Protein AF-A0A6A4ZMN3-F1 (afdb_monomer_lite)

InterPro domains:
  IPR001148 Alpha carbonic anhydrase domain [PF00194] (19-110)
  IPR001148 Alpha carbonic anhydrase domain [PS51144] (1-117)
  IPR018338 Carbonic anhydrase, alpha-class, conserved site [PS00162] (89-105)
  IPR023561 Carbonic anhydrase, alpha-class [PTHR18952] (21-117)
  IPR036398 Alpha carbonic anhydrase domain superfamily [G3DSA:3.10.200.10] (13-117)
  IPR036398 Alpha carbonic anhydrase domain superfamily [SSF51069] (21-117)

Foldseek 3Di:
DDDDDDDDDPPPPPPPPDDPPDDDDEEAEPPDDDDDQPQDWDFFDDDADWDWDDDPPWIKIAGDCPQRGWIDGNNFTWHFGIKTKDAFDRYHYNPDTHRIDMWGWTAGPVRDIDIDD

Sequence (117 aa):
MKCLAIFATAVVAVISGAELKSQSPIDLSSSVKPIVNAGNFSVAVSADKGVVLHDDHTIKTTWAAGPNSHLTLNGRTYNSIQFHPHVPSEHTIDGKKYPFEVHFVHADKDKNLAVVG

pLDDT: mean 85.66, std 17.47, range [36.56, 98.19]

Secondary structure (DSSP, 8-state):
---------------TT---SS-S--EE-TTS-PPP--S--EEE-----EEEEE-SS-EEEEE--GGGSEEEETTEEEEEEEEEEESS-SSEETTEEPS-EEEEEEE-TT--EEEE-

Organism: NCBI:txid120398

Structure (mmCIF, N/CA/C/O backbone):
data_AF-A0A6A4ZMN3-F1
#
_entry.id   AF-A0A6A4ZMN3-F1
#
loop_
_atom_site.group_PDB
_atom_site.id
_atom_site.type_symbol
_atom_site.label_atom_id
_atom_site.label_alt_id
_atom_site.label_comp_id
_atom_site.label_asym_id
_atom_site.label_entity_id
_atom_site.label_seq_id
_atom_site.pdbx_PDB_ins_code
_atom_site.Cartn_x
_atom_site.Cartn_y
_atom_site.Cartn_z
_atom_site.oc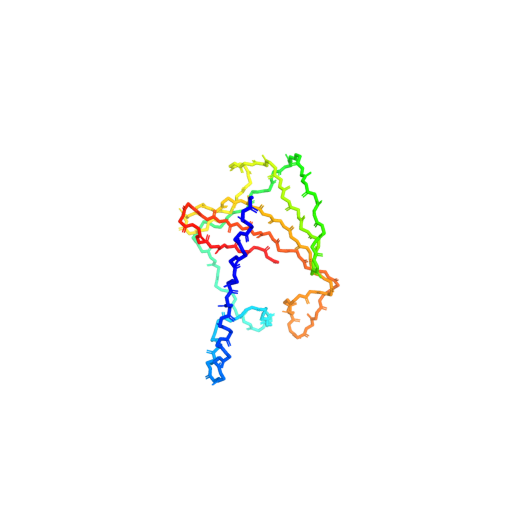cupancy
_atom_site.B_iso_or_equiv
_atom_site.auth_seq_id
_atom_site.auth_comp_id
_atom_site.auth_asym_id
_atom_site.auth_atom_id
_atom_site.pdbx_PDB_model_num
ATOM 1 N N . MET A 1 1 ? -16.995 -0.623 -48.800 1.00 41.59 1 MET A N 1
ATOM 2 C CA . MET A 1 1 ? -16.270 -0.893 -47.538 1.00 41.59 1 MET A CA 1
ATOM 3 C C . MET A 1 1 ? -17.285 -1.433 -46.540 1.00 41.59 1 MET A C 1
ATOM 5 O O . MET A 1 1 ? -18.228 -0.719 -46.232 1.00 41.59 1 MET A O 1
ATOM 9 N N . LYS A 1 2 ? -17.197 -2.711 -46.152 1.00 37.31 2 LYS A N 1
ATOM 10 C CA . LYS A 1 2 ? -18.126 -3.338 -45.195 1.00 37.31 2 LYS A CA 1
ATOM 11 C C . LYS A 1 2 ? -17.535 -3.194 -43.792 1.00 37.31 2 LYS A C 1
ATOM 13 O O . LYS A 1 2 ? -16.438 -3.685 -43.555 1.00 37.31 2 LYS A O 1
ATOM 18 N N . CYS A 1 3 ? -18.243 -2.497 -42.908 1.00 39.44 3 CYS A N 1
ATOM 19 C CA . CYS A 1 3 ? -17.883 -2.368 -41.501 1.00 39.44 3 CYS A CA 1
ATOM 20 C C . CYS A 1 3 ? -18.366 -3.632 -40.775 1.00 39.44 3 CYS A C 1
ATOM 22 O O . CYS A 1 3 ? -19.564 -3.914 -40.766 1.00 39.44 3 CYS A O 1
ATOM 24 N N . LEU A 1 4 ? -17.438 -4.429 -40.250 1.00 36.56 4 LEU A N 1
ATOM 25 C CA . LEU A 1 4 ? -17.737 -5.649 -39.507 1.00 36.56 4 LEU A CA 1
ATOM 26 C C . LEU A 1 4 ? -17.874 -5.280 -38.024 1.00 36.56 4 LEU A C 1
ATOM 28 O O . LEU A 1 4 ? -16.876 -5.021 -37.358 1.00 36.56 4 LEU A O 1
ATOM 32 N N . ALA A 1 5 ? -19.104 -5.220 -37.517 1.00 43.22 5 ALA A N 1
ATOM 33 C CA . ALA A 1 5 ? -19.357 -5.067 -36.089 1.00 43.22 5 ALA A CA 1
ATOM 34 C C . ALA A 1 5 ? -19.240 -6.441 -35.414 1.00 43.22 5 ALA A C 1
ATOM 36 O O . ALA A 1 5 ? -20.056 -7.330 -35.656 1.00 43.22 5 ALA A O 1
ATOM 37 N N . ILE A 1 6 ? -18.209 -6.623 -34.591 1.00 44.00 6 ILE A N 1
ATOM 38 C CA . ILE A 1 6 ? -18.061 -7.798 -33.729 1.00 44.00 6 ILE A CA 1
ATOM 39 C C . ILE A 1 6 ? -18.816 -7.497 -32.434 1.00 44.00 6 ILE A C 1
ATOM 41 O O . ILE A 1 6 ? -18.369 -6.694 -31.620 1.00 44.00 6 ILE A O 1
ATOM 45 N N . PHE A 1 7 ? -19.973 -8.129 -32.247 1.00 42.25 7 PHE A N 1
ATOM 46 C CA . PHE A 1 7 ? -20.661 -8.135 -30.960 1.00 42.25 7 PHE A CA 1
ATOM 47 C C . PHE A 1 7 ? -20.014 -9.202 -30.074 1.00 42.25 7 PHE A C 1
ATOM 49 O O . PHE A 1 7 ? -20.229 -10.395 -30.272 1.00 42.25 7 PHE A O 1
ATOM 56 N N . ALA A 1 8 ? -19.199 -8.780 -29.109 1.00 39.62 8 ALA A N 1
ATOM 57 C CA . ALA A 1 8 ? -18.755 -9.656 -28.034 1.00 39.62 8 ALA A CA 1
ATOM 58 C C . ALA A 1 8 ? -19.882 -9.752 -26.999 1.00 39.62 8 ALA A C 1
ATOM 60 O O . ALA A 1 8 ? -20.108 -8.833 -26.213 1.00 39.62 8 ALA A O 1
ATOM 61 N N . THR A 1 9 ? -20.633 -10.850 -27.022 1.00 43.78 9 THR A N 1
ATOM 62 C CA . THR A 1 9 ? -21.616 -11.152 -25.980 1.00 43.78 9 THR A CA 1
ATOM 63 C C . THR A 1 9 ? -20.862 -11.586 -24.723 1.00 43.78 9 THR A C 1
ATOM 65 O O . THR A 1 9 ? -20.361 -12.706 -24.650 1.00 43.78 9 THR A O 1
ATOM 68 N N . ALA A 1 10 ? -20.747 -10.700 -23.733 1.00 44.91 10 ALA A N 1
ATOM 69 C CA . ALA A 1 10 ? -20.268 -11.076 -22.409 1.00 44.91 10 ALA A CA 1
ATOM 70 C C . ALA A 1 10 ? -21.380 -11.858 -21.698 1.00 44.91 10 ALA A C 1
ATOM 72 O O . ALA A 1 10 ? -22.394 -11.294 -21.288 1.00 44.91 10 ALA A O 1
ATOM 73 N N . VAL A 1 11 ? -21.213 -13.174 -21.582 1.00 44.06 11 VAL A N 1
ATOM 74 C CA . VAL A 1 11 ? -22.065 -13.995 -20.718 1.00 44.06 11 VAL A CA 1
ATOM 75 C C . VAL A 1 11 ? -21.652 -13.703 -19.277 1.00 44.06 11 VAL A C 1
ATOM 77 O O . VAL A 1 11 ? -20.652 -14.226 -18.791 1.00 44.06 11 VAL A O 1
ATOM 80 N N . VAL A 1 12 ? -22.402 -12.839 -18.594 1.00 51.38 12 VAL A N 1
ATOM 81 C CA . VAL A 1 12 ? -22.282 -12.666 -17.142 1.00 51.38 12 VAL A CA 1
ATOM 82 C C . VAL A 1 12 ? -22.992 -13.850 -16.494 1.00 51.38 12 VAL A C 1
ATOM 84 O O . VAL A 1 12 ? -24.211 -13.858 -16.338 1.00 51.38 12 VAL A O 1
ATOM 87 N N . ALA A 1 13 ? -22.235 -14.891 -16.155 1.00 51.72 13 ALA A N 1
ATOM 88 C CA . ALA A 1 13 ? -22.735 -15.947 -15.289 1.00 51.72 13 ALA A CA 1
ATOM 89 C C . ALA A 1 13 ? -22.779 -15.402 -13.855 1.00 51.72 13 ALA A C 1
ATOM 91 O O . ALA A 1 13 ? -21.754 -15.310 -13.181 1.00 51.72 13 ALA A O 1
ATOM 92 N N . VAL A 1 14 ? -23.968 -15.018 -13.388 1.00 53.72 14 VAL A N 1
ATOM 93 C CA . VAL A 1 14 ? -24.205 -14.763 -11.964 1.00 53.72 14 VAL A CA 1
ATOM 94 C C . VAL A 1 14 ? -24.220 -16.123 -11.271 1.00 53.72 14 VAL A C 1
ATOM 96 O O . VAL A 1 14 ? -25.230 -16.824 -11.273 1.00 53.72 14 VAL A O 1
ATOM 99 N N . ILE A 1 15 ? -23.077 -16.535 -10.723 1.00 57.00 15 ILE A N 1
ATOM 100 C CA . ILE A 1 15 ? -22.989 -17.736 -9.890 1.00 57.00 15 ILE A CA 1
ATOM 101 C C . ILE A 1 15 ? -23.584 -17.376 -8.525 1.00 57.00 15 ILE A C 1
ATOM 103 O O . ILE A 1 15 ? -22.883 -16.932 -7.618 1.00 57.00 15 ILE A O 1
ATOM 107 N N . SER A 1 16 ? -24.900 -17.522 -8.378 1.00 57.62 16 SER A N 1
ATOM 108 C CA . SER A 1 16 ? -25.555 -17.412 -7.076 1.00 57.62 16 SER A CA 1
ATOM 109 C C . SER A 1 16 ? -25.127 -18.600 -6.206 1.00 57.62 16 SER A C 1
ATOM 111 O O . SER A 1 16 ? -25.514 -19.733 -6.489 1.00 57.62 16 SER A O 1
ATOM 113 N N . GLY A 1 17 ? -24.326 -18.352 -5.166 1.00 59.69 17 GLY A N 1
ATOM 114 C CA . GLY A 1 17 ? -24.023 -19.345 -4.124 1.00 59.69 17 GLY A CA 1
ATOM 115 C C . GLY A 1 17 ? -22.554 -19.740 -3.943 1.00 59.69 17 GLY A C 1
ATOM 116 O O . GLY A 1 17 ? -22.272 -20.585 -3.098 1.00 59.69 17 GLY A O 1
ATOM 117 N N . ALA A 1 18 ? -21.607 -19.150 -4.678 1.00 64.44 18 ALA A N 1
ATOM 118 C CA . ALA A 1 18 ? -20.189 -19.319 -4.360 1.00 64.44 18 ALA A CA 1
ATOM 119 C C . ALA A 1 18 ? -19.772 -18.317 -3.268 1.00 64.44 18 ALA A C 1
ATOM 121 O O . ALA A 1 18 ? -19.611 -17.130 -3.540 1.00 64.44 18 ALA A O 1
ATOM 122 N N . GLU A 1 19 ? -19.589 -18.784 -2.031 1.00 71.12 19 GLU A N 1
ATOM 123 C CA . GLU A 1 19 ? -18.920 -17.991 -0.995 1.00 71.12 19 GLU A CA 1
ATOM 124 C C . GLU A 1 19 ? -17.441 -17.813 -1.361 1.00 71.12 19 GLU A C 1
ATOM 126 O O . GLU A 1 19 ? -16.653 -18.765 -1.348 1.00 71.12 19 GLU A O 1
ATOM 131 N N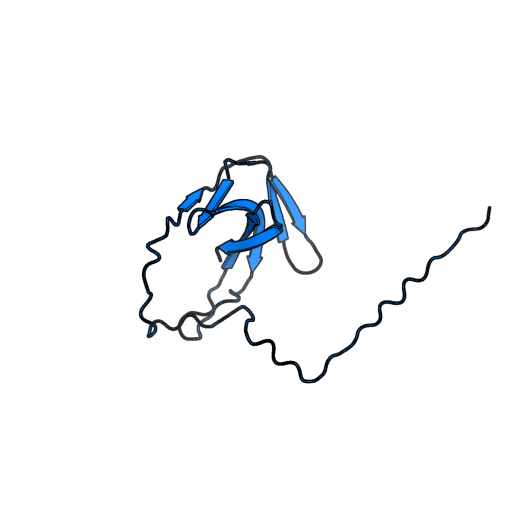 . LEU A 1 20 ? -17.046 -16.582 -1.678 1.00 82.75 20 LEU A N 1
ATOM 132 C CA . LEU A 1 20 ? -15.643 -16.222 -1.842 1.00 82.75 20 LEU A CA 1
ATOM 133 C C . LEU A 1 20 ? -15.007 -16.103 -0.449 1.00 82.75 20 LEU A C 1
ATOM 135 O O . LEU A 1 20 ? -15.168 -15.103 0.241 1.00 82.75 20 LEU A O 1
ATOM 139 N N . LYS A 1 21 ? -14.285 -17.144 -0.019 1.00 88.62 21 LYS A N 1
ATOM 140 C CA . LYS A 1 21 ? -13.736 -17.264 1.351 1.00 88.62 21 LYS A CA 1
ATOM 141 C C . LYS A 1 21 ? -12.538 -16.359 1.659 1.00 88.62 21 LYS A C 1
ATOM 143 O O . LYS A 1 21 ? -12.029 -16.370 2.776 1.00 88.62 21 LYS A O 1
ATOM 148 N N . SER A 1 22 ? -12.041 -15.625 0.671 1.00 92.06 22 SER A N 1
ATOM 149 C CA . SER A 1 22 ? -10.818 -14.825 0.783 1.00 92.06 22 SER A CA 1
ATOM 150 C C . SER A 1 22 ? -11.010 -13.510 0.045 1.00 92.06 22 SER A C 1
ATOM 152 O O . SER A 1 22 ? -10.444 -13.288 -1.022 1.00 92.06 22 SER A O 1
ATOM 154 N N . GLN A 1 23 ? -11.912 -12.685 0.567 1.00 95.19 23 GLN A N 1
ATOM 155 C CA . GLN A 1 23 ? -12.164 -11.338 0.068 1.00 95.19 23 GLN A CA 1
ATOM 156 C C . GLN A 1 23 ? -11.519 -10.304 0.985 1.00 95.19 23 GLN A C 1
ATOM 158 O O . GLN A 1 23 ? -11.362 -10.530 2.184 1.00 95.19 23 GLN A O 1
ATOM 163 N N . SER A 1 24 ? -11.176 -9.173 0.384 1.00 95.69 24 SER A N 1
ATOM 164 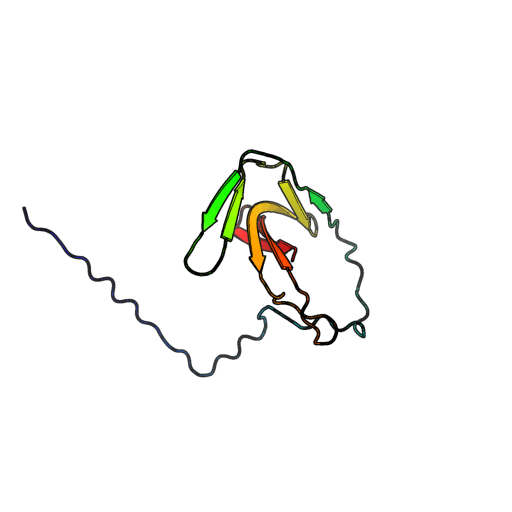C CA . SER A 1 24 ? -10.826 -7.929 1.060 1.00 95.69 24 SER A CA 1
ATOM 165 C C . SER A 1 24 ? -11.918 -6.892 0.757 1.00 95.69 24 SER A C 1
ATOM 167 O O . SER A 1 24 ? -12.610 -7.045 -0.255 1.00 95.69 24 SER A O 1
ATOM 169 N N . PRO A 1 25 ? -12.077 -5.847 1.589 1.00 96.88 25 PRO A N 1
ATOM 170 C CA . PRO A 1 25 ? -11.356 -5.587 2.842 1.00 96.88 25 PRO A CA 1
ATOM 171 C C . PRO A 1 25 ? -11.775 -6.516 3.994 1.00 96.88 25 PRO A C 1
ATOM 173 O O . PRO A 1 25 ? -12.757 -7.250 3.895 1.00 96.88 25 PRO A O 1
ATOM 176 N N . ILE A 1 26 ? -11.028 -6.465 5.098 1.00 95.94 26 ILE A N 1
ATOM 177 C CA . ILE A 1 26 ? -11.339 -7.161 6.357 1.00 95.94 26 ILE A CA 1
ATOM 178 C C . ILE A 1 26 ? -11.293 -6.204 7.555 1.00 95.94 26 ILE A C 1
ATOM 180 O O . ILE A 1 26 ? -10.730 -5.111 7.471 1.00 95.94 26 ILE A O 1
ATOM 184 N N . ASP A 1 27 ? -11.839 -6.652 8.687 1.00 96.25 27 ASP A N 1
ATOM 185 C CA . ASP A 1 27 ? -11.608 -6.007 9.977 1.00 96.25 27 ASP A CA 1
ATOM 186 C C . ASP A 1 27 ? -10.309 -6.510 10.619 1.00 96.25 27 ASP A C 1
ATOM 188 O O . ASP A 1 27 ? -10.116 -7.711 10.834 1.00 96.25 27 ASP A O 1
ATOM 192 N N . LEU A 1 28 ? -9.416 -5.580 10.937 1.00 94.62 28 LEU A N 1
ATOM 193 C CA . LEU A 1 28 ? -8.156 -5.827 11.623 1.00 94.62 28 LEU A CA 1
ATOM 194 C C . LEU A 1 28 ? -8.378 -5.683 13.128 1.00 94.62 28 LEU A C 1
ATOM 196 O O . LEU A 1 28 ? -8.132 -4.635 13.722 1.00 94.62 28 LEU A O 1
ATOM 200 N N . SER A 1 29 ? -8.865 -6.755 13.745 1.00 93.31 29 SER A N 1
ATOM 201 C CA . SER A 1 29 ? -9.116 -6.779 15.186 1.00 93.31 29 SER A CA 1
ATOM 202 C C . SER A 1 29 ? -7.806 -6.687 15.983 1.00 93.31 29 SER A C 1
ATOM 204 O O . SER A 1 29 ? -6.935 -7.556 15.863 1.00 93.31 29 SER A O 1
ATOM 206 N N . SER A 1 30 ? -7.713 -5.722 16.897 1.00 89.94 30 SER A N 1
ATOM 207 C CA . SER A 1 30 ? -6.578 -5.535 17.814 1.00 89.94 30 SER A CA 1
ATOM 208 C C . SER A 1 30 ? -6.387 -6.691 18.804 1.00 89.94 30 SER A C 1
ATOM 210 O O . SER A 1 30 ? -5.315 -6.839 19.394 1.00 89.94 30 SER A O 1
ATOM 212 N N . SER A 1 31 ? -7.397 -7.554 18.961 1.00 91.38 31 SER A N 1
ATOM 213 C CA . SER A 1 31 ? -7.303 -8.773 19.774 1.00 91.38 31 SER A CA 1
ATOM 214 C C . SER A 1 31 ? -6.473 -9.888 19.119 1.00 91.38 31 SER A C 1
ATOM 216 O O . SER A 1 31 ? -6.012 -10.805 19.809 1.00 91.38 31 SER A O 1
ATOM 218 N N . VAL A 1 32 ? -6.246 -9.817 17.800 1.00 88.94 32 VAL A N 1
ATOM 219 C CA . VAL A 1 32 ? -5.418 -10.792 17.085 1.00 88.94 32 VAL A CA 1
ATOM 220 C C . VAL A 1 32 ? -3.959 -10.534 17.439 1.00 88.94 32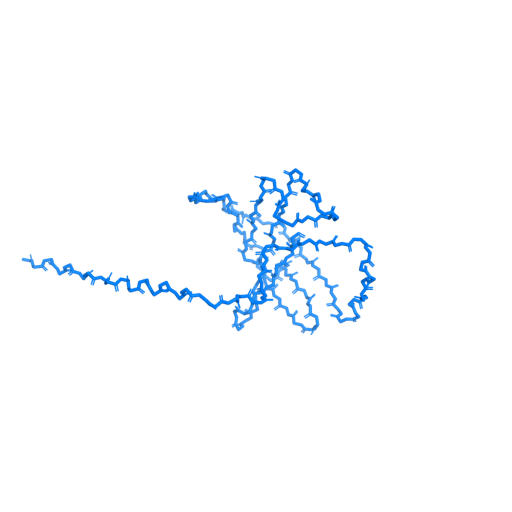 VAL A C 1
ATOM 222 O O . VAL A 1 32 ? -3.454 -9.429 17.276 1.00 88.94 32 VAL A O 1
ATOM 225 N N . LYS A 1 33 ? -3.255 -11.569 17.905 1.00 89.44 33 LYS A N 1
ATOM 226 C CA . LYS A 1 33 ? -1.808 -11.495 18.135 1.00 89.44 33 LYS A CA 1
ATOM 227 C C . LYS A 1 33 ? -1.088 -11.635 16.790 1.00 89.44 33 LYS A C 1
ATOM 229 O O . LYS A 1 33 ? -1.101 -12.737 16.236 1.00 89.44 33 LYS A O 1
ATOM 234 N N . PRO A 1 34 ? -0.466 -10.570 16.254 1.00 85.88 34 PRO A N 1
ATOM 235 C CA . PRO A 1 34 ? 0.238 -10.668 14.988 1.00 85.88 34 PRO A CA 1
ATOM 236 C C . PRO A 1 34 ? 1.446 -11.594 15.134 1.00 85.88 34 PRO A C 1
ATOM 238 O O . PRO A 1 34 ? 2.202 -11.515 16.104 1.00 85.88 34 PRO A O 1
ATOM 241 N N . ILE A 1 35 ? 1.639 -12.463 14.145 1.00 87.25 35 ILE A N 1
ATOM 242 C CA . ILE A 1 35 ? 2.881 -13.215 13.991 1.00 87.25 35 ILE A CA 1
ATOM 243 C C . ILE A 1 35 ? 3.808 -12.339 13.158 1.00 87.25 35 ILE A C 1
ATOM 245 O O . ILE A 1 35 ? 3.478 -11.981 12.027 1.00 87.25 35 ILE A O 1
ATOM 249 N N . VAL A 1 36 ? 4.956 -11.973 13.725 1.00 84.38 36 VAL A N 1
ATOM 250 C CA . VAL A 1 36 ? 5.952 -11.172 13.010 1.00 84.38 36 VAL A CA 1
ATOM 251 C C . VAL A 1 36 ? 6.402 -11.940 11.774 1.00 84.38 36 VAL A C 1
ATOM 253 O O . VAL A 1 36 ? 6.829 -13.093 11.868 1.00 84.38 36 VAL A O 1
ATOM 256 N N . ASN A 1 37 ? 6.330 -11.292 10.613 1.00 81.75 37 ASN A N 1
ATOM 257 C CA . ASN A 1 37 ? 6.896 -11.864 9.408 1.00 81.75 37 ASN A CA 1
ATOM 258 C C . ASN A 1 37 ? 8.432 -11.837 9.500 1.00 81.75 37 ASN A C 1
ATOM 260 O O . ASN A 1 37 ? 9.051 -10.788 9.340 1.00 81.75 37 ASN A O 1
ATOM 264 N N . ALA A 1 38 ? 9.042 -12.998 9.742 1.00 82.62 38 ALA A N 1
ATOM 265 C CA . ALA A 1 38 ? 10.496 -13.170 9.737 1.00 82.62 38 ALA A CA 1
ATOM 266 C C . ALA A 1 38 ? 11.095 -13.247 8.315 1.00 82.62 38 ALA A C 1
ATOM 268 O O . ALA A 1 38 ? 12.313 -13.273 8.151 1.00 82.62 38 ALA A O 1
ATOM 269 N N . GLY A 1 39 ? 10.256 -13.305 7.279 1.00 69.12 39 GLY A N 1
ATOM 270 C CA . GLY A 1 39 ? 10.643 -13.503 5.886 1.00 69.12 39 GLY A CA 1
ATOM 271 C C . GLY A 1 39 ? 10.916 -12.212 5.117 1.00 69.12 39 GLY A C 1
ATOM 272 O O . GLY A 1 39 ? 10.269 -11.975 4.106 1.00 69.12 39 GLY A O 1
ATOM 273 N N . ASN A 1 40 ? 11.899 -11.407 5.531 1.00 82.88 40 ASN A N 1
ATOM 274 C CA . ASN A 1 40 ? 12.417 -10.269 4.748 1.00 82.88 40 ASN A CA 1
ATOM 275 C C . ASN A 1 40 ? 11.317 -9.392 4.114 1.00 82.88 40 ASN A C 1
ATOM 277 O O . ASN A 1 40 ? 11.148 -9.384 2.894 1.00 82.88 40 ASN A O 1
ATOM 281 N N . PHE A 1 41 ? 10.563 -8.674 4.947 1.00 92.69 41 PHE A N 1
ATOM 282 C CA . PHE A 1 41 ? 9.636 -7.643 4.487 1.00 92.69 41 PHE A CA 1
ATOM 283 C C . PHE A 1 41 ? 10.361 -6.299 4.351 1.00 92.69 41 PHE A C 1
ATOM 285 O O . PHE A 1 41 ? 10.940 -5.808 5.321 1.00 92.69 41 PHE A O 1
ATOM 292 N N . SER A 1 42 ? 10.306 -5.680 3.174 1.00 93.88 42 SER A N 1
ATOM 293 C CA . SER A 1 42 ? 10.721 -4.288 2.981 1.00 93.88 42 SER A CA 1
ATOM 294 C C . SER A 1 42 ? 9.943 -3.639 1.844 1.00 93.88 42 SER A C 1
ATOM 296 O O . SER A 1 42 ? 9.598 -4.291 0.863 1.00 93.88 42 SER A O 1
ATOM 298 N N . VAL A 1 43 ? 9.675 -2.342 1.966 1.00 94.81 43 VAL A N 1
ATOM 299 C CA . VAL A 1 43 ? 9.008 -1.555 0.925 1.00 94.81 43 VAL A CA 1
ATOM 300 C C . VAL A 1 43 ? 9.907 -0.381 0.570 1.00 94.81 43 VAL A C 1
ATOM 302 O O . VAL A 1 43 ? 10.283 0.402 1.442 1.00 94.81 43 VAL A O 1
ATOM 305 N N . ALA A 1 44 ? 10.247 -0.261 -0.708 1.00 95.44 44 ALA A N 1
ATOM 306 C CA . ALA A 1 44 ? 10.940 0.882 -1.274 1.00 95.44 44 ALA A CA 1
ATOM 307 C C . ALA A 1 44 ? 9.957 1.692 -2.128 1.00 95.44 44 ALA A C 1
ATOM 309 O O . ALA A 1 44 ? 9.372 1.184 -3.088 1.00 95.44 44 ALA A O 1
ATOM 3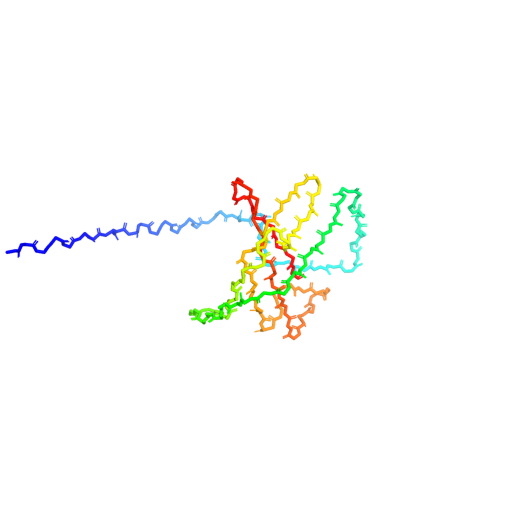10 N N . VAL A 1 45 ? 9.791 2.973 -1.800 1.00 92.75 45 VAL A N 1
ATOM 311 C CA . VAL A 1 45 ? 9.008 3.920 -2.603 1.00 92.75 45 VAL A CA 1
ATOM 312 C C . VAL A 1 45 ? 9.945 5.007 -3.098 1.00 92.75 45 VAL A C 1
ATOM 314 O O . VAL A 1 45 ? 10.494 5.769 -2.308 1.00 92.75 45 VAL A O 1
ATOM 317 N N . SER A 1 46 ? 10.141 5.056 -4.413 1.00 92.69 46 SER A N 1
ATOM 318 C CA . SER A 1 46 ? 11.004 6.044 -5.060 1.00 92.69 46 SER A CA 1
ATOM 319 C C . SER A 1 46 ? 10.173 7.110 -5.764 1.00 92.69 46 SER A C 1
ATOM 321 O O . SER A 1 46 ? 9.137 6.805 -6.359 1.00 92.69 46 SER A O 1
ATOM 323 N N . ALA A 1 47 ? 10.641 8.356 -5.699 1.00 91.81 47 ALA A N 1
ATOM 324 C CA . ALA A 1 47 ? 10.026 9.482 -6.387 1.00 91.81 47 ALA A CA 1
ATOM 325 C C . ALA A 1 47 ? 10.415 9.483 -7.871 1.00 91.81 47 ALA A C 1
ATOM 327 O O . ALA A 1 47 ? 11.592 9.375 -8.206 1.00 91.81 47 ALA A O 1
ATOM 328 N N . ASP A 1 48 ? 9.425 9.644 -8.745 1.00 92.38 48 ASP A N 1
ATOM 329 C CA . ASP A 1 48 ? 9.621 9.818 -10.184 1.00 92.38 48 ASP A CA 1
ATOM 330 C C . ASP A 1 48 ? 8.408 10.545 -10.790 1.00 92.38 48 ASP A C 1
ATOM 332 O O . ASP A 1 48 ? 7.425 10.835 -10.101 1.00 92.38 48 ASP A O 1
ATOM 336 N N . LYS A 1 49 ? 8.455 10.831 -12.090 1.00 93.38 49 LYS A N 1
ATOM 337 C CA . LYS A 1 49 ? 7.332 11.359 -12.859 1.00 93.38 49 LYS A CA 1
ATOM 338 C C . LYS A 1 49 ? 6.169 10.370 -12.816 1.00 93.38 49 LYS A C 1
ATOM 340 O O . LYS A 1 49 ? 6.322 9.187 -13.130 1.00 93.38 49 LYS A O 1
ATOM 345 N N . GLY A 1 50 ? 5.002 10.888 -12.452 1.00 92.81 50 GLY A N 1
ATOM 346 C CA . GLY A 1 50 ? 3.753 10.144 -12.386 1.00 92.81 50 GLY A CA 1
ATOM 347 C C . GLY A 1 50 ? 2.710 10.670 -13.361 1.00 92.81 50 GLY A C 1
ATOM 348 O O . GLY A 1 50 ? 2.732 11.837 -13.752 1.00 92.81 50 GLY A O 1
ATOM 349 N N . VAL A 1 51 ? 1.780 9.796 -13.723 1.00 94.75 51 VAL A N 1
ATOM 350 C CA . VAL A 1 51 ? 0.534 10.139 -14.406 1.00 94.75 51 VAL A CA 1
ATOM 351 C C . VAL A 1 51 ? -0.600 9.849 -13.439 1.00 94.75 51 VAL A C 1
ATOM 353 O O . VAL A 1 51 ? -0.707 8.735 -12.926 1.00 94.75 51 VAL A O 1
ATOM 356 N N . VAL A 1 52 ? -1.432 10.860 -13.204 1.00 95.69 52 VAL A N 1
ATOM 357 C CA . VAL A 1 52 ? -2.660 10.740 -12.420 1.00 95.69 52 VAL A CA 1
ATOM 358 C C . VAL A 1 52 ? -3.818 10.562 -13.389 1.00 95.69 52 VAL A C 1
ATOM 360 O O . VAL A 1 52 ? -3.994 11.360 -14.310 1.00 95.69 52 VAL A O 1
ATOM 363 N N . LEU A 1 53 ? -4.596 9.509 -13.185 1.00 94.44 53 LEU A N 1
ATOM 364 C CA . LEU A 1 53 ? -5.779 9.178 -13.962 1.00 94.44 53 LEU A CA 1
ATOM 365 C C . LEU A 1 53 ? -6.974 9.129 -13.019 1.00 94.44 53 LEU A C 1
ATOM 367 O O . LEU A 1 53 ? -6.889 8.551 -11.941 1.00 94.44 53 LEU A O 1
ATOM 371 N N . HIS A 1 54 ? -8.086 9.713 -13.438 1.00 93.19 54 HIS A N 1
ATOM 372 C CA . HIS A 1 54 ? -9.375 9.510 -12.794 1.00 93.19 54 HIS A CA 1
ATOM 373 C C . HIS A 1 54 ? -10.152 8.518 -13.657 1.00 93.19 54 HIS A C 1
ATOM 375 O O . HIS A 1 54 ? -10.371 8.792 -14.841 1.00 93.19 54 HIS A O 1
ATOM 381 N N . ASP A 1 55 ? -10.481 7.355 -13.102 1.00 84.12 55 ASP A N 1
ATOM 382 C CA . ASP A 1 55 ? -11.442 6.438 -13.714 1.00 84.12 55 ASP A CA 1
ATOM 383 C C . ASP A 1 55 ? -12.829 6.625 -13.081 1.00 84.12 55 ASP A C 1
ATOM 385 O O . ASP A 1 55 ? -13.059 7.569 -12.329 1.00 84.12 55 ASP A O 1
ATOM 389 N N . ASP A 1 56 ? -13.790 5.791 -13.456 1.00 77.75 56 ASP A N 1
ATOM 390 C CA . ASP A 1 56 ? -15.175 5.873 -12.989 1.00 77.75 56 ASP A CA 1
ATOM 391 C C . ASP A 1 56 ? -15.352 5.526 -11.499 1.00 77.75 56 ASP A C 1
ATOM 393 O O . ASP A 1 56 ? -16.439 5.740 -10.959 1.00 77.75 56 ASP A O 1
ATOM 397 N N . HIS A 1 57 ? -14.299 5.045 -10.824 1.00 82.88 57 HIS A N 1
ATOM 398 C CA . HIS A 1 57 ? -14.355 4.588 -9.436 1.00 82.88 57 HIS A CA 1
ATOM 399 C C . HIS A 1 57 ? -13.327 5.260 -8.509 1.00 82.88 57 HIS A C 1
ATOM 401 O O . HIS A 1 57 ? -13.612 5.428 -7.323 1.00 82.88 57 HIS A O 1
ATOM 407 N N . THR A 1 58 ? -12.136 5.636 -8.993 1.00 85.56 58 THR A N 1
ATOM 408 C CA . THR A 1 58 ? -11.068 6.208 -8.153 1.00 85.56 58 THR A CA 1
ATOM 409 C C . THR A 1 58 ? -10.070 7.082 -8.927 1.00 85.56 58 THR A C 1
ATOM 411 O O . THR A 1 58 ? -10.050 7.158 -10.158 1.00 85.56 58 THR A O 1
ATOM 414 N N . ILE A 1 59 ? -9.192 7.752 -8.179 1.00 92.12 59 ILE A N 1
ATOM 415 C CA . ILE A 1 59 ? -7.988 8.393 -8.702 1.00 92.12 59 ILE A CA 1
ATOM 416 C C . ILE A 1 59 ? -6.832 7.397 -8.587 1.00 92.12 59 ILE A C 1
ATOM 418 O O . ILE A 1 59 ? -6.443 6.992 -7.499 1.00 92.12 59 ILE A O 1
ATOM 422 N N . LYS A 1 60 ? -6.224 7.039 -9.711 1.00 93.44 60 LYS A N 1
ATOM 423 C CA . LYS A 1 60 ? -5.097 6.110 -9.785 1.00 93.44 60 LYS A CA 1
ATOM 424 C C . LYS A 1 60 ? -3.850 6.826 -10.280 1.00 93.44 60 LYS A C 1
ATOM 426 O O . LYS A 1 60 ? -3.895 7.545 -11.275 1.00 93.44 60 LYS A O 1
ATOM 431 N N . THR A 1 61 ? -2.720 6.578 -9.628 1.00 94.31 61 THR A N 1
ATOM 432 C CA . THR A 1 61 ? -1.418 7.110 -10.040 1.00 94.31 61 THR A CA 1
ATOM 433 C C . THR A 1 61 ? -0.477 5.982 -10.434 1.00 94.31 61 THR A C 1
ATOM 435 O O . THR A 1 61 ? -0.235 5.063 -9.657 1.00 94.31 61 THR A O 1
ATOM 438 N N . THR A 1 62 ? 0.090 6.074 -11.632 1.00 93.50 62 THR A N 1
ATOM 439 C CA . THR A 1 62 ? 1.207 5.235 -12.102 1.00 93.50 62 THR A CA 1
ATOM 440 C C . THR A 1 62 ? 2.455 6.102 -12.194 1.00 93.50 62 THR A C 1
ATOM 442 O O . THR A 1 62 ? 2.343 7.247 -12.633 1.00 93.50 62 THR A O 1
ATOM 445 N N . TRP A 1 63 ? 3.637 5.601 -11.835 1.00 91.69 63 TRP A N 1
ATOM 446 C CA . TRP A 1 63 ? 4.865 6.402 -11.895 1.00 91.69 63 TRP A CA 1
ATOM 447 C C . TRP A 1 63 ? 6.080 5.602 -12.362 1.00 91.69 63 TRP A C 1
ATOM 449 O O . TRP A 1 63 ? 6.135 4.382 -12.230 1.00 91.69 63 TRP A O 1
ATOM 459 N N . ALA A 1 64 ? 7.051 6.306 -12.944 1.00 84.44 64 ALA A N 1
ATOM 460 C CA . ALA A 1 64 ? 8.183 5.718 -13.657 1.00 84.44 64 ALA A CA 1
ATOM 461 C C . ALA A 1 64 ? 9.356 5.277 -12.759 1.00 84.44 64 ALA A C 1
ATOM 463 O O . ALA A 1 64 ? 10.450 5.061 -13.269 1.00 84.44 64 ALA A O 1
ATOM 464 N N . ALA A 1 65 ? 9.140 5.078 -11.451 1.00 80.00 65 ALA A N 1
ATOM 465 C CA . ALA A 1 65 ? 10.212 4.745 -10.500 1.00 80.00 65 ALA A CA 1
ATOM 466 C C . ALA A 1 65 ? 10.960 3.436 -10.803 1.00 80.00 65 ALA A C 1
ATOM 468 O O . ALA A 1 65 ? 12.022 3.176 -10.227 1.00 80.00 65 ALA A O 1
ATOM 469 N N . GLY A 1 66 ? 10.406 2.603 -11.688 1.00 80.12 66 GLY A N 1
ATOM 470 C CA . GLY A 1 66 ? 11.049 1.393 -12.171 1.00 80.12 66 GLY A CA 1
ATOM 471 C C . GLY A 1 66 ? 11.413 0.440 -11.024 1.00 80.12 66 GLY A C 1
ATOM 472 O O . GLY A 1 66 ? 10.692 0.373 -10.028 1.00 80.12 66 GLY A O 1
ATOM 473 N N . PRO A 1 67 ? 12.536 -0.292 -11.120 1.00 85.31 67 PRO A N 1
ATOM 474 C CA . PRO A 1 67 ? 12.909 -1.298 -10.124 1.00 85.31 67 PRO A CA 1
ATOM 475 C C . PRO A 1 67 ? 13.259 -0.705 -8.751 1.00 85.31 67 PRO A C 1
ATOM 477 O O . PRO A 1 67 ? 13.370 -1.445 -7.781 1.00 85.31 67 PRO A O 1
ATOM 480 N N . ASN A 1 68 ? 13.421 0.617 -8.634 1.00 89.44 68 ASN A N 1
ATOM 481 C CA . ASN A 1 68 ? 13.733 1.283 -7.368 1.00 89.44 68 ASN A CA 1
ATOM 482 C C . ASN A 1 68 ? 12.493 1.491 -6.486 1.00 89.44 68 ASN A C 1
ATOM 484 O O . ASN A 1 68 ? 12.630 1.918 -5.338 1.00 89.44 68 ASN A O 1
ATOM 488 N N . SER A 1 69 ? 11.289 1.208 -6.997 1.00 95.38 69 SER A N 1
ATOM 489 C CA . SER A 1 69 ? 10.093 1.094 -6.170 1.00 95.38 69 SER A CA 1
ATOM 490 C C . SER A 1 69 ? 9.533 -0.321 -6.219 1.00 95.38 69 SER A C 1
ATOM 492 O O . SER A 1 69 ? 9.072 -0.790 -7.259 1.00 95.38 69 SER A O 1
ATOM 494 N N . HIS A 1 70 ? 9.610 -1.012 -5.086 1.00 96.38 70 HIS A N 1
ATOM 495 C CA . HIS A 1 70 ? 9.235 -2.413 -4.978 1.00 96.38 70 HIS A CA 1
ATOM 496 C C . HIS A 1 70 ? 8.934 -2.817 -3.532 1.00 96.38 70 HIS A C 1
ATOM 498 O O . HIS A 1 70 ? 9.434 -2.225 -2.576 1.00 96.38 70 HIS A O 1
ATOM 504 N N . LEU A 1 71 ? 8.170 -3.894 -3.393 1.00 96.62 71 LEU A N 1
ATOM 505 C CA . LEU A 1 71 ? 8.006 -4.673 -2.174 1.00 96.62 71 LEU A CA 1
ATOM 506 C C . LEU A 1 71 ? 8.915 -5.905 -2.257 1.00 96.62 71 LEU A C 1
ATOM 508 O O . LEU A 1 71 ? 8.852 -6.660 -3.229 1.00 96.62 71 LEU A O 1
ATOM 512 N N . THR A 1 72 ? 9.714 -6.149 -1.224 1.00 95.62 72 THR A N 1
ATOM 513 C CA . THR A 1 72 ? 10.316 -7.461 -0.968 1.00 95.62 72 THR A CA 1
ATOM 514 C C . THR A 1 72 ? 9.494 -8.166 0.100 1.00 95.62 72 THR A C 1
ATOM 516 O O . THR A 1 72 ? 9.265 -7.614 1.175 1.00 95.62 72 THR A O 1
ATOM 519 N N . LEU A 1 73 ? 9.031 -9.377 -0.200 1.00 94.62 73 LEU A N 1
ATOM 520 C CA . LEU A 1 73 ? 8.240 -10.200 0.709 1.00 94.62 73 LEU A CA 1
ATOM 521 C C . LEU A 1 73 ? 8.620 -11.670 0.532 1.00 94.62 73 LEU A C 1
ATOM 523 O O . LEU A 1 73 ? 8.465 -12.232 -0.552 1.00 94.62 73 LEU A O 1
ATOM 527 N N . ASN A 1 74 ? 9.098 -12.307 1.599 1.00 91.62 74 ASN A N 1
ATOM 528 C CA . ASN A 1 74 ? 9.473 -13.724 1.641 1.00 91.62 74 ASN A CA 1
ATOM 529 C C . ASN A 1 74 ? 10.458 -14.113 0.523 1.00 91.62 74 ASN A C 1
ATOM 531 O O . ASN A 1 74 ? 10.316 -15.152 -0.120 1.00 91.62 74 ASN A O 1
ATOM 535 N N . GLY A 1 75 ? 11.441 -13.242 0.261 1.00 91.69 75 GLY A N 1
ATOM 536 C CA . GLY A 1 75 ? 12.456 -13.437 -0.783 1.00 91.69 75 GLY A CA 1
ATOM 537 C C . GLY A 1 75 ? 11.963 -13.210 -2.217 1.00 91.69 75 GLY A C 1
ATOM 538 O O . GLY A 1 75 ? 12.713 -13.461 -3.158 1.00 91.69 75 GLY A O 1
ATOM 539 N N . ARG A 1 76 ? 10.725 -12.737 -2.405 1.00 94.56 76 ARG A N 1
ATOM 540 C CA . ARG A 1 76 ? 10.176 -12.339 -3.707 1.00 94.56 76 ARG A CA 1
ATOM 541 C C . ARG A 1 76 ? 10.123 -10.824 -3.824 1.00 94.56 76 ARG A C 1
ATOM 543 O O . ARG A 1 76 ? 9.773 -10.148 -2.861 1.00 94.56 76 ARG A O 1
ATOM 550 N N . THR A 1 77 ? 10.414 -10.317 -5.015 1.00 96.12 77 THR A N 1
ATOM 551 C CA . THR A 1 77 ? 10.307 -8.893 -5.347 1.00 96.12 77 THR A CA 1
ATOM 552 C C . THR A 1 77 ? 9.065 -8.648 -6.194 1.00 96.12 77 THR A C 1
ATOM 554 O O . THR A 1 77 ? 8.861 -9.315 -7.210 1.00 96.12 77 THR A O 1
ATOM 557 N N . TYR A 1 78 ? 8.268 -7.667 -5.784 1.00 96.94 78 TYR A N 1
ATOM 558 C CA . TYR A 1 78 ? 7.085 -7.182 -6.479 1.00 96.94 78 TYR A CA 1
ATOM 559 C C . TYR A 1 78 ? 7.322 -5.713 -6.831 1.00 96.94 78 TYR A C 1
ATOM 561 O O . TYR A 1 78 ? 7.460 -4.881 -5.937 1.00 96.94 78 TYR A O 1
ATOM 569 N N . ASN A 1 79 ? 7.383 -5.377 -8.117 1.00 96.31 79 ASN A N 1
ATOM 570 C CA . ASN A 1 79 ? 7.577 -3.993 -8.550 1.00 96.31 79 ASN A CA 1
ATOM 571 C C . ASN A 1 79 ? 6.286 -3.201 -8.348 1.00 96.31 79 ASN A C 1
ATOM 573 O O . ASN A 1 79 ? 5.203 -3.710 -8.647 1.00 96.31 79 ASN A O 1
ATOM 577 N N . SER A 1 80 ? 6.397 -1.960 -7.880 1.00 95.69 80 SER A N 1
ATOM 578 C CA . SER A 1 80 ? 5.255 -1.052 -7.766 1.00 95.69 80 SER A CA 1
ATOM 579 C C . SER A 1 80 ? 4.685 -0.742 -9.148 1.00 95.69 80 SER A C 1
ATOM 581 O O . SER A 1 80 ? 5.433 -0.414 -10.069 1.00 95.69 80 SER A O 1
ATOM 583 N N . ILE A 1 81 ? 3.363 -0.832 -9.300 1.00 94.25 81 ILE A N 1
ATOM 584 C CA . ILE A 1 81 ? 2.687 -0.573 -10.581 1.00 94.25 81 ILE A CA 1
ATOM 585 C C . ILE A 1 81 ? 1.724 0.611 -10.519 1.00 94.25 81 ILE A C 1
ATOM 587 O O . ILE A 1 81 ? 1.593 1.337 -11.502 1.00 94.25 81 ILE A O 1
ATOM 591 N N . GLN A 1 82 ? 1.056 0.822 -9.384 1.00 94.31 82 GLN A N 1
ATOM 592 C CA . GLN A 1 82 ? 0.163 1.958 -9.165 1.00 94.31 82 GLN A CA 1
ATOM 59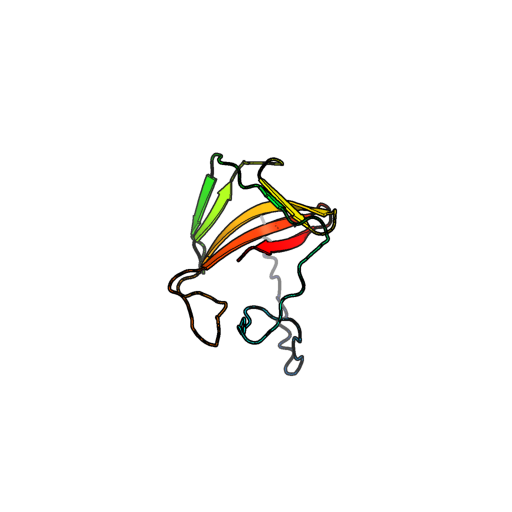3 C C . GLN A 1 82 ? -0.123 2.159 -7.676 1.00 94.31 82 GLN A C 1
ATOM 595 O O . GLN A 1 82 ? 0.097 1.250 -6.875 1.00 94.31 82 GLN A O 1
ATOM 600 N N . PHE A 1 83 ? -0.624 3.341 -7.324 1.00 94.94 83 PHE A N 1
ATOM 601 C CA . PHE A 1 83 ? -1.350 3.532 -6.077 1.00 94.94 83 PHE A CA 1
ATOM 602 C C . PHE A 1 83 ? -2.681 4.248 -6.306 1.00 94.94 83 PHE A C 1
ATOM 604 O O . PHE A 1 83 ? -2.820 5.030 -7.253 1.00 94.94 83 PHE A O 1
ATOM 611 N N . HIS A 1 84 ? -3.650 4.002 -5.429 1.00 95.62 84 HIS A N 1
ATOM 612 C CA . HIS A 1 84 ? -4.940 4.691 -5.427 1.00 95.62 84 HIS A CA 1
ATOM 613 C C . HIS A 1 84 ? -5.472 4.859 -3.996 1.00 95.62 84 HIS A C 1
ATOM 615 O O . HIS A 1 84 ? -5.222 3.997 -3.149 1.00 95.62 84 HIS A O 1
ATOM 621 N N . PRO A 1 85 ? -6.164 5.971 -3.697 1.00 95.62 85 PRO A N 1
ATOM 622 C CA . PRO A 1 85 ? -6.774 6.193 -2.405 1.00 95.62 85 PRO A CA 1
ATOM 623 C C . PRO A 1 85 ? -8.207 5.656 -2.339 1.00 95.62 85 PRO A C 1
ATOM 625 O O . PRO A 1 85 ? -8.909 5.568 -3.349 1.00 95.62 85 PRO A O 1
ATOM 628 N N . HIS A 1 86 ? -8.661 5.432 -1.111 1.00 96.00 86 HIS A N 1
ATOM 629 C CA . HIS A 1 86 ? -10.055 5.212 -0.743 1.00 96.00 86 HIS A CA 1
ATOM 630 C C . HIS A 1 86 ? -10.463 6.189 0.359 1.00 96.00 86 HIS A C 1
ATOM 632 O O . HIS A 1 86 ? -9.703 6.453 1.296 1.00 96.00 86 HIS A O 1
ATOM 638 N N . VAL A 1 87 ? -11.669 6.747 0.233 1.00 94.06 87 VAL A N 1
ATOM 639 C CA . VAL A 1 87 ? -12.281 7.645 1.222 1.00 94.06 87 VAL A CA 1
ATOM 640 C C . VAL A 1 87 ? -13.738 7.223 1.425 1.00 94.06 87 VAL A C 1
ATOM 642 O O . VAL A 1 87 ? -14.539 7.391 0.503 1.00 94.06 87 VAL A O 1
ATOM 645 N N . PRO A 1 88 ? -14.128 6.724 2.613 1.00 96.31 88 PRO A N 1
ATOM 646 C CA . PRO A 1 88 ? -13.282 6.393 3.771 1.00 96.31 88 PRO A CA 1
ATOM 647 C C . PRO A 1 88 ? -12.414 5.141 3.523 1.00 96.31 88 PRO A C 1
ATOM 649 O O . PRO A 1 88 ? -12.467 4.564 2.441 1.00 96.31 88 PRO A O 1
ATOM 652 N N . SER A 1 89 ? -11.660 4.691 4.532 1.00 98.12 89 SER A N 1
ATOM 653 C CA . SER A 1 89 ? -10.930 3.418 4.466 1.00 98.12 89 SER A CA 1
ATOM 654 C C . SER A 1 89 ? -11.854 2.236 4.146 1.00 98.12 89 SER A C 1
ATOM 656 O O . SER A 1 89 ? -13.031 2.191 4.551 1.00 98.12 89 SER A O 1
ATOM 658 N N . GLU A 1 90 ? -11.314 1.267 3.419 1.00 97.56 90 GLU A N 1
ATOM 659 C CA . GLU A 1 90 ? -11.965 -0.005 3.132 1.00 97.56 90 GLU A CA 1
ATOM 660 C C . GLU A 1 90 ? -11.794 -0.952 4.321 1.00 97.56 90 GLU A C 1
ATOM 662 O O . GLU A 1 90 ? -12.799 -1.438 4.850 1.00 97.56 90 GLU A O 1
ATOM 667 N N . HIS A 1 91 ? -10.554 -1.143 4.788 1.00 97.94 91 HIS A N 1
ATOM 668 C CA . HIS A 1 91 ? -10.252 -1.883 6.012 1.00 97.94 91 HIS A CA 1
ATOM 669 C C . HIS A 1 91 ? -10.731 -1.119 7.247 1.00 97.94 91 HIS A C 1
ATOM 671 O O . HIS A 1 91 ? -10.774 0.118 7.285 1.00 97.94 91 HIS A O 1
ATOM 677 N N . THR A 1 92 ? -11.076 -1.871 8.288 1.00 97.56 92 THR A N 1
ATOM 678 C CA . THR A 1 92 ? -11.406 -1.329 9.609 1.00 97.56 92 THR A CA 1
ATOM 679 C C . THR A 1 92 ? -10.413 -1.813 10.654 1.00 97.56 92 THR A C 1
ATOM 681 O O . THR A 1 92 ? -9.762 -2.838 10.467 1.00 97.56 92 THR A O 1
ATOM 684 N N . ILE A 1 93 ? -10.288 -1.071 11.754 1.00 96.12 93 ILE A N 1
ATOM 685 C CA . ILE A 1 93 ? -9.599 -1.532 12.967 1.00 96.12 93 ILE A CA 1
ATOM 686 C C . ILE A 1 93 ? -10.639 -1.549 14.078 1.00 96.12 93 ILE A C 1
ATOM 688 O O . ILE A 1 93 ? -11.221 -0.504 14.383 1.00 96.12 93 ILE A O 1
ATOM 692 N N . ASP A 1 94 ? -10.904 -2.725 14.643 1.00 96.69 94 ASP A N 1
ATOM 693 C CA . ASP A 1 94 ? -11.966 -2.951 15.633 1.00 96.69 94 ASP A CA 1
ATOM 694 C C . ASP A 1 94 ? -13.332 -2.390 15.177 1.00 96.69 94 ASP A C 1
ATOM 696 O O . ASP A 1 94 ? -14.033 -1.686 15.910 1.00 96.69 94 ASP A O 1
ATOM 700 N N . GLY A 1 95 ? -13.684 -2.638 13.913 1.00 97.19 95 GLY A N 1
ATOM 701 C CA . GLY A 1 95 ? -14.917 -2.178 13.269 1.00 97.19 95 GLY A CA 1
ATOM 702 C C . GLY A 1 95 ? -14.948 -0.690 12.897 1.00 97.19 95 GLY A C 1
ATOM 703 O O . GLY A 1 95 ? -15.929 -0.219 12.316 1.00 97.19 95 GLY A O 1
ATOM 704 N N . LYS A 1 96 ? -13.892 0.078 13.191 1.00 97.69 96 LYS A N 1
ATOM 705 C CA . LYS A 1 96 ? -13.822 1.511 12.886 1.00 97.69 96 LYS A CA 1
ATOM 706 C C . LYS A 1 96 ? -13.169 1.778 11.528 1.00 97.69 96 LYS A C 1
ATOM 708 O O . LYS A 1 96 ? -12.017 1.411 11.306 1.00 97.69 96 LYS A O 1
ATOM 713 N N . LYS A 1 97 ? -13.880 2.505 10.656 1.00 98.19 97 LYS A N 1
ATOM 714 C CA . LYS A 1 97 ? -13.315 3.108 9.436 1.00 98.19 97 LYS A CA 1
ATOM 715 C C . LYS A 1 97 ? -12.480 4.343 9.766 1.00 98.19 97 LYS A C 1
ATOM 717 O O . LYS A 1 97 ? -12.831 5.135 10.645 1.00 98.19 97 LYS A O 1
ATOM 722 N N . TYR A 1 98 ? -11.407 4.531 9.016 1.00 97.44 98 TYR A N 1
ATOM 723 C CA . TYR A 1 98 ? -10.551 5.707 9.059 1.00 97.44 98 TYR A CA 1
ATOM 724 C C . TYR A 1 98 ? -10.904 6.661 7.913 1.00 97.44 98 TYR A C 1
ATOM 726 O O . TYR A 1 98 ? -11.532 6.251 6.935 1.00 97.44 98 TYR A O 1
ATOM 734 N N . PRO A 1 99 ? -10.529 7.949 8.005 1.00 98.00 99 PRO A N 1
ATOM 735 C CA . PRO A 1 99 ? -10.872 8.921 6.968 1.00 98.00 99 PRO A CA 1
ATOM 736 C C . PRO A 1 99 ? -10.281 8.615 5.583 1.00 98.00 99 PRO A C 1
ATOM 738 O O . PRO A 1 99 ? -10.780 9.146 4.596 1.00 98.00 99 PRO A O 1
ATOM 741 N N . PHE A 1 100 ? -9.219 7.807 5.507 1.00 96.50 100 PHE A N 1
ATOM 742 C CA . PHE A 1 100 ? -8.422 7.615 4.299 1.00 96.50 100 PHE A CA 1
ATOM 743 C C . PHE A 1 100 ? -7.629 6.301 4.356 1.00 96.50 100 PHE A C 1
ATOM 745 O O . PHE A 1 100 ? -7.152 5.930 5.429 1.00 96.50 100 PHE A O 1
ATOM 752 N N . GLU A 1 101 ? -7.461 5.643 3.211 1.00 97.69 101 GLU A N 1
ATOM 753 C CA . GLU A 1 101 ? -6.600 4.468 2.991 1.00 97.69 101 GLU A CA 1
ATOM 754 C C . GLU A 1 101 ? -5.928 4.595 1.615 1.00 97.69 101 GLU A C 1
ATOM 756 O O . GLU A 1 101 ? -6.529 5.162 0.701 1.00 97.69 101 GLU A O 1
ATOM 761 N N . VAL A 1 102 ? -4.693 4.107 1.448 1.00 96.31 102 VAL A N 1
ATOM 762 C CA . VAL A 1 102 ? -3.998 4.121 0.145 1.00 96.31 102 VAL A CA 1
ATOM 763 C C . VAL A 1 102 ? -3.466 2.747 -0.162 1.00 96.31 102 VAL A C 1
ATOM 765 O O . VAL A 1 102 ? -2.614 2.234 0.551 1.00 96.31 102 VAL A O 1
ATOM 768 N N . HIS A 1 103 ? -3.882 2.204 -1.296 1.00 96.75 103 HIS A N 1
ATOM 769 C CA . HIS A 1 103 ? -3.356 0.946 -1.793 1.00 96.75 103 HIS A CA 1
ATOM 770 C C . HIS A 1 103 ? -2.166 1.207 -2.697 1.00 96.75 103 HIS A C 1
ATOM 772 O O . HIS A 1 103 ? -2.335 1.739 -3.791 1.00 96.75 103 HIS A O 1
ATOM 778 N N . PHE A 1 104 ? -0.977 0.780 -2.280 1.00 96.12 104 PHE A N 1
ATOM 779 C CA . PHE A 1 104 ? 0.180 0.605 -3.154 1.00 96.12 104 PHE A CA 1
ATOM 780 C C . PHE A 1 104 ? 0.151 -0.808 -3.720 1.00 96.12 104 PHE A C 1
ATOM 782 O O . PHE A 1 104 ? 0.309 -1.792 -2.992 1.00 96.12 104 PHE A O 1
ATOM 789 N N . VAL A 1 105 ? -0.055 -0.914 -5.027 1.00 95.81 105 VAL A N 1
ATOM 790 C CA . VAL A 1 105 ? -0.191 -2.196 -5.712 1.00 95.81 105 VAL A CA 1
ATOM 791 C C . VAL A 1 105 ? 1.115 -2.552 -6.400 1.00 95.81 105 VAL A C 1
ATOM 793 O O . VAL A 1 105 ? 1.683 -1.757 -7.153 1.00 95.81 105 VAL A O 1
ATOM 796 N N . HIS A 1 106 ? 1.560 -3.780 -6.153 1.00 96.75 106 HIS A N 1
ATOM 797 C CA . HIS A 1 106 ? 2.799 -4.340 -6.663 1.00 96.75 106 HIS A CA 1
ATOM 798 C C . HIS A 1 106 ? 2.518 -5.640 -7.422 1.00 96.75 106 HIS A C 1
ATOM 800 O O . HIS A 1 106 ? 1.559 -6.350 -7.110 1.00 96.75 106 HIS A O 1
ATOM 806 N N . ALA A 1 107 ? 3.374 -5.972 -8.387 1.00 96.56 107 ALA A N 1
ATOM 807 C CA . ALA A 1 107 ? 3.306 -7.226 -9.133 1.00 96.56 107 ALA A CA 1
ATOM 808 C C . ALA A 1 107 ? 4.688 -7.875 -9.279 1.00 96.56 107 ALA A C 1
ATOM 810 O O . ALA A 1 107 ? 5.679 -7.186 -9.540 1.00 96.56 107 ALA A O 1
ATOM 811 N N . ASP A 1 108 ? 4.764 -9.199 -9.132 1.00 96.31 108 ASP A N 1
ATOM 812 C CA . ASP A 1 108 ? 5.973 -9.956 -9.476 1.00 96.31 108 ASP A CA 1
ATOM 813 C C . ASP A 1 108 ? 6.041 -10.270 -10.985 1.00 96.31 108 ASP A C 1
ATOM 815 O O . ASP A 1 108 ? 5.130 -9.966 -11.762 1.00 96.31 108 ASP A O 1
ATOM 819 N N . LYS A 1 109 ? 7.143 -10.893 -11.421 1.00 95.25 109 LYS A N 1
ATOM 820 C CA . LYS A 1 109 ? 7.362 -11.274 -12.830 1.00 95.25 109 LYS A CA 1
ATOM 821 C C . LYS A 1 109 ? 6.303 -12.238 -13.388 1.00 95.25 109 LYS A C 1
ATOM 823 O O . LYS A 1 109 ? 6.120 -12.297 -14.602 1.00 95.25 109 LYS A O 1
ATOM 828 N N . ASP A 1 110 ? 5.629 -12.984 -12.513 1.00 97.12 110 ASP A N 1
ATOM 829 C CA . ASP A 1 110 ? 4.596 -13.961 -12.858 1.00 97.12 110 ASP A CA 1
ATOM 830 C C . ASP A 1 110 ? 3.185 -13.348 -12.730 1.00 97.12 110 ASP A C 1
ATOM 832 O O . ASP A 1 110 ? 2.188 -14.047 -12.902 1.00 97.12 110 ASP A O 1
ATOM 836 N N . LYS A 1 111 ? 3.099 -12.025 -12.504 1.00 95.44 111 LYS A N 1
ATOM 837 C CA . LYS A 1 111 ? 1.875 -11.223 -12.335 1.00 95.44 111 LYS A CA 1
ATOM 838 C C . LYS A 1 111 ? 1.088 -11.536 -11.059 1.00 95.44 111 LYS A C 1
ATOM 840 O O . LYS A 1 111 ? -0.080 -11.157 -10.964 1.00 95.44 111 LYS A O 1
ATOM 845 N N . ASN A 1 112 ? 1.711 -12.173 -10.067 1.00 97.38 112 ASN A N 1
ATOM 846 C CA . ASN A 1 112 ? 1.114 -12.279 -8.738 1.00 97.38 112 ASN A CA 1
ATOM 847 C C . ASN A 1 112 ? 1.098 -10.894 -8.089 1.00 97.38 112 ASN A C 1
ATOM 849 O O . ASN A 1 112 ? 2.081 -10.155 -8.181 1.00 97.38 112 ASN A O 1
ATOM 853 N N . LEU A 1 113 ? -0.007 -10.554 -7.428 1.00 97.06 113 LEU A N 1
ATOM 854 C CA . LEU A 1 113 ? -0.208 -9.240 -6.825 1.00 97.06 113 LEU A CA 1
ATOM 855 C C . LEU A 1 113 ? 0.103 -9.245 -5.330 1.00 97.06 113 LEU A C 1
ATOM 857 O O . LEU A 1 113 ? -0.177 -10.214 -4.625 1.00 97.06 113 LEU A O 1
ATOM 861 N N . ALA A 1 114 ? 0.616 -8.116 -4.854 1.00 96.44 114 ALA A N 1
ATOM 862 C CA . ALA A 1 114 ? 0.739 -7.808 -3.438 1.00 96.44 114 ALA A CA 1
ATOM 863 C C . ALA A 1 114 ? 0.385 -6.334 -3.202 1.00 96.44 114 ALA A C 1
ATOM 865 O O . ALA A 1 114 ? 0.888 -5.445 -3.895 1.00 96.44 114 ALA A O 1
ATOM 866 N N . VAL A 1 115 ? -0.487 -6.076 -2.229 1.00 97.00 115 VAL A N 1
ATOM 867 C CA . VAL A 1 115 ? -0.962 -4.727 -1.895 1.00 97.00 115 VAL A CA 1
ATOM 868 C C . VAL A 1 115 ? -0.484 -4.356 -0.497 1.00 97.00 115 VAL A C 1
ATOM 870 O O . VAL A 1 115 ? -0.590 -5.160 0.426 1.00 97.00 115 VAL A O 1
ATOM 873 N N . VAL A 1 116 ? 0.046 -3.143 -0.359 1.00 96.06 116 VAL A N 1
ATOM 874 C CA . VAL A 1 116 ? 0.277 -2.489 0.936 1.00 96.06 116 VAL A CA 1
ATOM 875 C C . VAL A 1 116 ? -0.798 -1.413 1.066 1.00 96.06 116 VAL A C 1
ATOM 877 O O . VAL A 1 116 ? -0.841 -0.522 0.218 1.00 96.06 116 VAL A O 1
ATOM 880 N N . GLY A 1 117 ? -1.686 -1.561 2.051 1.00 93.31 117 GLY A N 1
ATOM 881 C CA . GLY A 1 117 ? -2.873 -0.726 2.277 1.00 93.31 117 GLY A CA 1
ATOM 882 C C . GLY A 1 117 ? -2.852 -0.039 3.631 1.00 93.31 117 GLY A C 1
ATOM 883 O O . GLY A 1 117 ? -2.271 -0.640 4.565 1.00 93.31 117 GLY A O 1
#

Radius of gyration: 18.89 Å; chains: 1; bounding box: 39×31×67 Å